Protein AF-A0A946Y4G1-F1 (afdb_monomer)

Radius of gyration: 19.01 Å; Cα contacts (8 Å, |Δi|>4): 28; chains: 1; bounding box: 40×27×43 Å

Foldseek 3Di:
DVVVVVVVVVVVVVVVVVVVVCCVVVPDDDDVVLVVQLVVDPQPCPCPVVASGSSRVD

Solvent-accessible surface area (backbone atoms only — not comparable to full-atom values): 3527 Å² total; per-residue (Å²): 111,69,66,60,54,52,54,50,52,52,50,52,51,53,53,52,53,51,50,54,52,48,51,70,72,67,62,71,88,76,63,72,63,40,58,55,42,32,71,75,45,87,75,69,52,76,43,87,86,77,32,95,24,43,71,71,69,62

Secondary structure (DSSP, 8-state):
-HHHHHHHHHHHHHHHHHHHHHHHHS--PPPHHHHHHHHHS------TTSSSSHHHH-

Sequence (58 aa):
MLIGVVTLATLSFLFASLLVLAHRKLHVDEDPRIDAAHQMLPQTNCGACGYPGCLGLA

Nearest PDB structures (foldseek):
  4c1n-assembly2_G  TM=9.285E-01  e=6.362E-01  Carboxydothermus hydrogenoformans

pLDDT: mean 93.48, std 3.56, range [80.38, 98.19]

Mean predicted aligned error: 5.5 Å

Structure (mmCIF, N/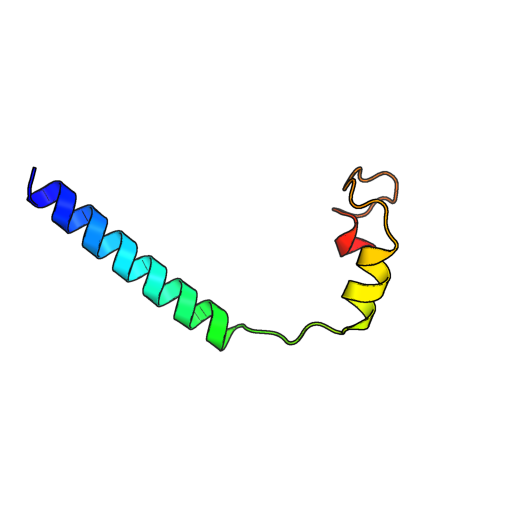CA/C/O backbone):
data_AF-A0A946Y4G1-F1
#
_entry.id   AF-A0A946Y4G1-F1
#
loop_
_atom_site.group_PDB
_atom_site.id
_atom_site.type_symbol
_atom_site.label_atom_id
_atom_site.label_alt_id
_atom_site.label_comp_id
_atom_site.label_asym_id
_atom_site.label_entity_id
_atom_site.label_seq_id
_atom_site.pdbx_PDB_ins_code
_atom_site.Cartn_x
_atom_site.Cartn_y
_atom_site.Cartn_z
_atom_site.occupancy
_atom_site.B_iso_or_equiv
_atom_site.auth_seq_id
_atom_site.auth_comp_id
_atom_site.auth_asym_id
_atom_site.auth_atom_id
_atom_site.pdbx_PDB_model_num
ATOM 1 N N . MET A 1 1 ? 9.971 2.052 -30.460 1.00 80.38 1 MET A N 1
ATOM 2 C CA . MET A 1 1 ? 8.617 1.468 -30.302 1.00 80.38 1 MET A CA 1
ATOM 3 C C . MET A 1 1 ? 8.672 0.093 -29.644 1.00 80.38 1 MET A C 1
ATOM 5 O O . MET A 1 1 ? 8.097 -0.051 -28.577 1.00 80.38 1 MET A O 1
ATOM 9 N N . LEU A 1 2 ? 9.420 -0.874 -30.192 1.00 92.94 2 LEU A N 1
ATOM 10 C CA . LEU A 1 2 ? 9.509 -2.234 -29.633 1.00 92.94 2 LEU A CA 1
ATOM 11 C C . LEU A 1 2 ? 9.990 -2.281 -28.169 1.00 92.94 2 LEU A C 1
ATOM 13 O O . LEU A 1 2 ? 9.387 -2.959 -27.350 1.00 92.94 2 LEU A O 1
ATOM 17 N N . ILE A 1 3 ? 11.022 -1.501 -27.827 1.00 95.94 3 ILE A N 1
ATOM 18 C CA . ILE A 1 3 ? 11.579 -1.440 -26.463 1.00 95.94 3 ILE A CA 1
ATOM 19 C C . ILE A 1 3 ? 10.507 -1.020 -25.449 1.00 95.94 3 ILE A C 1
ATOM 21 O O . ILE A 1 3 ? 10.352 -1.676 -24.430 1.00 95.94 3 ILE A O 1
ATOM 25 N N . GLY A 1 4 ? 9.717 0.012 -25.770 1.00 96.62 4 GLY A N 1
ATOM 26 C CA . GLY A 1 4 ? 8.627 0.486 -24.911 1.00 96.62 4 GLY A CA 1
ATOM 27 C C . GLY A 1 4 ? 7.552 -0.579 -24.676 1.00 96.62 4 GLY A C 1
ATOM 28 O O . GLY A 1 4 ? 7.129 -0.795 -23.542 1.00 96.62 4 GLY A O 1
ATOM 29 N N . VAL A 1 5 ? 7.159 -1.295 -25.735 1.00 96.81 5 VAL A N 1
ATOM 30 C CA . VAL A 1 5 ? 6.187 -2.398 -25.640 1.00 96.81 5 VAL A CA 1
ATOM 31 C C . VAL A 1 5 ? 6.718 -3.509 -24.738 1.00 96.81 5 VAL A C 1
ATOM 33 O O . VAL A 1 5 ? 6.010 -3.955 -23.840 1.00 96.81 5 VAL A O 1
ATOM 36 N N . VAL A 1 6 ? 7.976 -3.912 -24.928 1.00 97.69 6 VAL A N 1
ATOM 37 C CA . VAL A 1 6 ? 8.611 -4.953 -24.111 1.00 97.69 6 VAL A CA 1
ATOM 38 C C . VAL A 1 6 ? 8.700 -4.521 -22.649 1.00 97.69 6 VAL A C 1
ATOM 40 O O . VAL A 1 6 ? 8.348 -5.306 -21.776 1.00 97.69 6 VAL A O 1
ATOM 43 N N . THR A 1 7 ? 9.097 -3.277 -22.365 1.00 97.25 7 THR A N 1
ATOM 44 C CA . THR A 1 7 ? 9.213 -2.786 -20.982 1.00 97.25 7 THR A CA 1
ATOM 45 C C . THR A 1 7 ? 7.875 -2.722 -20.257 1.00 97.25 7 THR A C 1
ATOM 47 O O . THR A 1 7 ? 7.804 -3.068 -19.082 1.00 97.25 7 THR A O 1
ATOM 50 N N . LEU A 1 8 ? 6.803 -2.304 -20.937 1.00 97.44 8 LEU A N 1
ATOM 51 C CA . LEU A 1 8 ? 5.478 -2.263 -20.320 1.00 97.44 8 LEU A CA 1
ATOM 52 C C . LEU A 1 8 ? 4.931 -3.678 -20.115 1.00 97.44 8 LEU A C 1
ATOM 54 O O . LEU A 1 8 ? 4.419 -3.978 -19.041 1.00 97.44 8 LEU A O 1
ATOM 58 N N . ALA A 1 9 ? 5.104 -4.568 -21.097 1.00 97.31 9 ALA A N 1
ATOM 59 C CA . ALA A 1 9 ? 4.647 -5.950 -20.999 1.00 97.31 9 ALA A CA 1
ATOM 60 C C . ALA A 1 9 ? 5.326 -6.711 -19.849 1.00 97.31 9 ALA A C 1
ATOM 62 O O . ALA A 1 9 ? 4.646 -7.393 -19.079 1.00 97.31 9 ALA A O 1
ATOM 63 N N . THR A 1 10 ? 6.647 -6.577 -19.696 1.00 97.88 10 THR A N 1
ATOM 64 C CA . THR A 1 10 ? 7.379 -7.244 -18.608 1.00 97.88 10 THR A CA 1
ATOM 65 C C . THR A 1 10 ? 6.982 -6.696 -17.246 1.00 97.88 10 THR A C 1
ATOM 67 O O . THR A 1 10 ? 6.767 -7.476 -16.320 1.00 97.88 10 THR A O 1
ATOM 70 N N . LEU A 1 11 ? 6.823 -5.376 -17.124 1.00 97.94 11 LEU A N 1
ATOM 71 C CA . LEU A 1 11 ? 6.431 -4.734 -15.875 1.00 97.94 11 LEU A CA 1
ATOM 72 C C . LEU A 1 11 ? 5.009 -5.133 -15.453 1.00 97.94 11 LEU A C 1
ATOM 74 O O . LEU A 1 11 ? 4.788 -5.506 -14.301 1.00 97.94 11 LEU A O 1
ATOM 78 N N . SER A 1 12 ? 4.058 -5.121 -16.391 1.00 97.56 12 SER A N 1
ATOM 79 C CA . SER A 1 12 ? 2.685 -5.565 -16.141 1.00 97.56 12 SER A CA 1
ATOM 80 C C . SER A 1 12 ? 2.634 -7.030 -15.717 1.00 97.56 12 SER A C 1
ATOM 82 O O . SER A 1 12 ? 1.965 -7.354 -14.739 1.00 97.56 12 SER A O 1
ATOM 84 N N . PHE A 1 13 ? 3.366 -7.910 -16.406 1.00 97.94 13 PHE A N 1
ATOM 85 C CA . PHE A 1 13 ? 3.414 -9.329 -16.055 1.00 97.94 13 PHE A CA 1
ATOM 86 C C . PHE A 1 13 ? 4.032 -9.557 -14.668 1.00 97.94 13 PHE A C 1
ATOM 88 O O . PHE A 1 13 ? 3.497 -10.317 -13.856 1.00 97.94 13 PHE A O 1
ATOM 95 N N . LEU A 1 14 ? 5.125 -8.855 -14.365 1.00 98.19 14 LEU A N 1
ATOM 96 C CA . LEU A 1 14 ? 5.797 -8.936 -13.073 1.00 98.19 14 LEU A CA 1
ATOM 97 C C . LEU A 1 14 ? 4.869 -8.499 -11.934 1.00 98.19 14 LEU A C 1
ATOM 99 O O . LEU A 1 14 ? 4.668 -9.263 -10.992 1.00 98.19 14 LEU A O 1
ATOM 103 N N . PHE A 1 15 ? 4.230 -7.333 -12.030 1.00 97.62 15 PHE A N 1
ATOM 104 C CA . PHE A 1 15 ? 3.325 -6.879 -10.973 1.00 97.62 15 PHE A CA 1
ATOM 105 C C . PHE A 1 15 ? 2.056 -7.723 -10.865 1.00 97.62 15 PHE A C 1
ATOM 107 O O . PHE A 1 15 ? 1.639 -8.033 -9.751 1.00 97.62 15 PHE A O 1
ATOM 114 N N . ALA A 1 16 ? 1.472 -8.153 -11.985 1.00 97.62 16 ALA A N 1
ATOM 115 C CA . ALA A 1 16 ? 0.302 -9.027 -11.956 1.00 97.62 16 ALA A CA 1
ATOM 116 C C . ALA A 1 16 ? 0.611 -10.354 -11.246 1.00 97.62 16 ALA A C 1
ATOM 118 O O . ALA A 1 16 ? -0.149 -10.783 -10.378 1.00 97.62 16 ALA A O 1
ATOM 119 N N . SER A 1 17 ? 1.750 -10.979 -11.562 1.00 97.69 17 SER A N 1
ATOM 120 C CA . SER A 1 17 ? 2.162 -12.230 -10.914 1.00 97.69 17 SER A CA 1
ATOM 121 C C . SER A 1 17 ? 2.414 -12.057 -9.411 1.00 97.69 17 SER A C 1
ATOM 123 O O . SER A 1 17 ? 1.942 -12.881 -8.622 1.00 97.69 17 SER A O 1
ATOM 125 N N . LEU A 1 18 ? 3.065 -10.962 -8.994 1.00 97.50 18 LEU A N 1
ATOM 126 C CA . LEU A 1 18 ? 3.242 -10.640 -7.575 1.00 97.50 18 LEU A CA 1
ATOM 127 C C . LEU A 1 18 ? 1.904 -10.441 -6.856 1.00 97.50 18 LEU A C 1
ATOM 129 O O . LEU A 1 18 ? 1.720 -10.988 -5.770 1.00 97.50 18 LEU A O 1
ATOM 133 N N . LEU A 1 19 ? 0.974 -9.687 -7.447 1.00 96.44 19 LEU A N 1
ATOM 134 C CA . LEU A 1 19 ? -0.335 -9.421 -6.850 1.00 96.44 19 LEU A CA 1
ATOM 135 C C . LEU A 1 19 ? -1.158 -10.700 -6.696 1.00 96.44 19 LEU A C 1
ATOM 137 O O . LEU A 1 19 ? -1.768 -10.894 -5.651 1.00 96.44 19 LEU A O 1
ATOM 141 N N . VAL A 1 20 ? -1.140 -11.605 -7.680 1.00 96.75 20 VAL A N 1
ATOM 142 C CA . VAL A 1 20 ? -1.845 -12.897 -7.578 1.00 96.75 20 VAL A CA 1
ATOM 143 C C . VAL A 1 20 ? -1.253 -13.763 -6.467 1.00 96.75 20 VAL A C 1
ATOM 145 O O . VAL A 1 20 ? -1.997 -14.386 -5.704 1.00 96.75 20 VAL A O 1
ATOM 148 N N . LEU A 1 21 ? 0.076 -13.800 -6.348 1.00 96.69 21 LEU A N 1
ATOM 149 C CA . LEU A 1 21 ? 0.738 -14.538 -5.276 1.00 96.69 21 LEU A CA 1
ATOM 150 C C . LEU A 1 21 ? 0.404 -13.941 -3.904 1.00 96.69 21 LEU A C 1
ATOM 152 O O . LEU A 1 21 ? 0.071 -14.684 -2.981 1.00 96.69 21 LEU A O 1
ATOM 156 N N . ALA A 1 22 ? 0.458 -12.614 -3.783 1.00 95.69 22 ALA A N 1
ATOM 157 C CA . ALA A 1 22 ? 0.100 -11.898 -2.567 1.00 95.69 22 ALA A CA 1
ATOM 158 C C . ALA A 1 22 ? -1.369 -12.133 -2.199 1.00 95.69 22 ALA A C 1
ATOM 160 O O . ALA A 1 22 ? -1.640 -12.513 -1.068 1.00 95.69 22 ALA A O 1
ATOM 161 N N . HIS A 1 23 ? -2.290 -12.016 -3.158 1.00 94.56 23 HIS A N 1
ATOM 162 C CA . HIS A 1 23 ? -3.716 -12.267 -2.956 1.00 94.56 23 HIS A CA 1
ATOM 163 C C . HIS A 1 2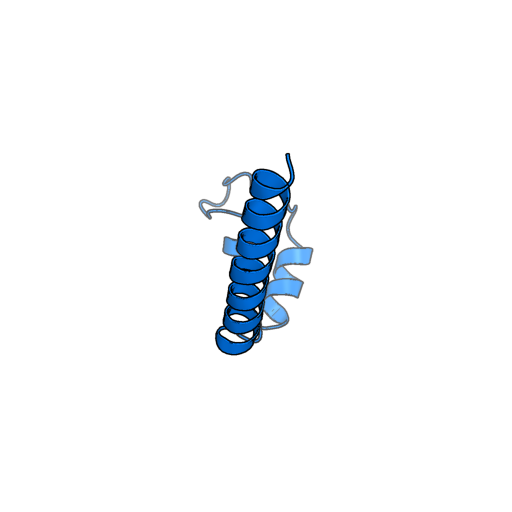3 ? -3.963 -13.671 -2.411 1.00 94.56 23 HIS A C 1
ATOM 165 O O . HIS A 1 23 ? -4.692 -13.828 -1.446 1.00 94.56 23 HIS A O 1
ATOM 171 N N . ARG A 1 24 ? -3.341 -14.705 -2.992 1.00 92.56 24 ARG A N 1
ATOM 172 C CA . ARG A 1 24 ? -3.516 -16.087 -2.515 1.00 92.56 24 ARG A CA 1
ATOM 173 C C . ARG A 1 24 ? -2.880 -16.331 -1.152 1.00 92.56 24 ARG A C 1
ATOM 175 O O . ARG A 1 24 ? -3.411 -17.111 -0.373 1.00 92.56 24 ARG A O 1
ATOM 182 N N . LYS A 1 25 ? -1.729 -15.714 -0.880 1.00 92.56 25 LYS A N 1
ATOM 183 C CA . LYS A 1 25 ? -0.976 -15.940 0.359 1.00 92.56 25 LYS A CA 1
ATOM 184 C C . LYS A 1 25 ? -1.518 -15.138 1.544 1.00 92.56 25 LYS A C 1
ATOM 186 O O . LYS A 1 25 ? -1.395 -15.593 2.674 1.00 92.56 25 LYS A O 1
ATOM 191 N N . LEU A 1 26 ? -2.064 -13.954 1.286 1.00 92.25 26 LEU A N 1
ATOM 192 C CA . LEU A 1 26 ? -2.615 -13.027 2.279 1.00 92.25 26 LEU A CA 1
ATOM 193 C C . LEU A 1 26 ? -4.148 -13.051 2.289 1.00 92.25 26 LEU A C 1
ATOM 195 O O . LEU A 1 26 ? -4.759 -12.145 2.848 1.00 92.25 26 LEU A O 1
ATOM 199 N N . HIS A 1 27 ? -4.768 -14.048 1.650 1.00 90.38 27 HIS A N 1
ATOM 200 C CA . HIS A 1 27 ? -6.213 -14.205 1.702 1.00 90.38 27 HIS A CA 1
ATOM 201 C C . HIS A 1 27 ? -6.626 -14.517 3.139 1.00 90.38 27 HIS A C 1
ATOM 203 O O . HIS A 1 27 ? -6.111 -15.458 3.745 1.00 90.38 27 HIS A O 1
ATOM 209 N N . VAL A 1 28 ? -7.536 -13.709 3.668 1.00 89.94 28 VAL A N 1
ATOM 210 C CA . VAL A 1 28 ? -8.188 -13.927 4.954 1.00 89.94 28 VAL A CA 1
ATOM 211 C C . VAL A 1 28 ? -9.659 -14.143 4.648 1.00 89.94 28 VAL A C 1
ATOM 213 O O . VAL A 1 28 ? -10.252 -13.337 3.935 1.00 89.94 28 VAL A O 1
ATOM 216 N N . ASP A 1 29 ? -10.222 -15.233 5.163 1.00 87.69 29 ASP A N 1
ATOM 217 C CA . ASP A 1 29 ? -11.651 -15.499 5.046 1.00 87.69 29 ASP A CA 1
ATOM 218 C C . ASP A 1 29 ? -12.422 -14.460 5.876 1.00 87.69 29 ASP A C 1
ATOM 220 O O . ASP A 1 29 ? -12.212 -14.333 7.086 1.00 87.69 29 A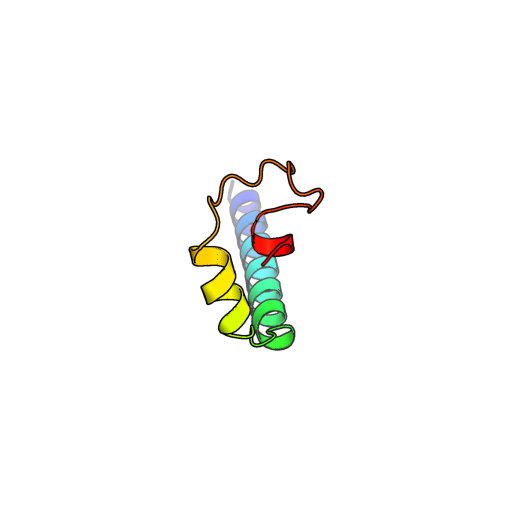SP A O 1
ATOM 224 N N . GLU A 1 30 ? -13.290 -13.691 5.223 1.00 85.12 30 GLU A N 1
ATOM 225 C CA . GLU A 1 30 ? -14.116 -12.680 5.886 1.00 85.12 30 GLU A CA 1
ATOM 226 C C . GLU A 1 30 ? -15.310 -13.336 6.599 1.00 85.12 30 GLU A C 1
ATOM 228 O O . GLU A 1 30 ? -15.931 -14.271 6.088 1.00 85.12 30 GLU A O 1
ATOM 233 N N . ASP A 1 31 ? -15.634 -12.857 7.807 1.00 90.75 31 ASP A N 1
ATOM 234 C CA . ASP A 1 31 ? -16.799 -13.343 8.554 1.00 90.75 31 ASP A CA 1
ATOM 235 C C . ASP A 1 31 ? -18.085 -12.934 7.804 1.00 90.75 31 ASP A C 1
ATOM 237 O O . ASP A 1 31 ? -18.303 -11.737 7.583 1.00 90.75 31 ASP A O 1
ATOM 241 N N . PRO A 1 32 ? -18.982 -13.882 7.459 1.00 90.06 32 PRO A N 1
ATOM 242 C CA . PRO A 1 32 ? -20.216 -13.597 6.719 1.00 90.06 32 PRO A CA 1
ATOM 243 C C . PRO A 1 32 ? -21.141 -12.581 7.408 1.00 90.06 32 PRO A C 1
ATOM 245 O O . PRO A 1 32 ? -22.038 -12.017 6.776 1.00 90.06 32 PRO A O 1
ATOM 248 N N . ARG A 1 33 ? -20.960 -12.337 8.710 1.00 91.19 33 ARG A N 1
ATOM 249 C CA . ARG A 1 33 ? -21.730 -11.344 9.468 1.00 91.19 33 ARG A CA 1
ATOM 250 C C . ARG A 1 33 ? -21.371 -9.908 9.089 1.00 91.19 33 ARG A C 1
ATOM 252 O O . ARG A 1 33 ? -22.260 -9.061 9.135 1.00 91.19 33 ARG A O 1
ATOM 259 N N . ILE A 1 34 ? -20.119 -9.650 8.705 1.00 92.00 34 ILE A N 1
ATOM 260 C CA . ILE A 1 34 ? -19.654 -8.317 8.291 1.00 92.00 34 ILE A CA 1
ATOM 261 C C . ILE A 1 34 ? -20.371 -7.918 7.002 1.00 92.00 34 ILE A C 1
ATOM 263 O O . ILE A 1 34 ? -20.952 -6.840 6.925 1.00 92.00 34 ILE A O 1
ATOM 267 N N . ASP A 1 35 ? -20.439 -8.827 6.029 1.00 91.44 35 ASP A N 1
ATOM 268 C CA . ASP A 1 35 ? -21.167 -8.605 4.777 1.00 91.44 35 ASP A CA 1
ATOM 269 C C . ASP A 1 35 ? -22.667 -8.389 5.005 1.00 91.44 35 ASP A C 1
ATOM 271 O O . ASP A 1 35 ? -23.274 -7.495 4.409 1.00 91.44 35 ASP A O 1
ATOM 275 N N . ALA A 1 36 ? -23.273 -9.172 5.903 1.00 92.69 36 ALA A N 1
ATOM 276 C CA . ALA A 1 36 ? -24.677 -9.005 6.261 1.00 92.69 36 ALA A CA 1
ATOM 277 C C . ALA A 1 36 ? -24.945 -7.623 6.882 1.00 92.69 36 ALA A C 1
ATOM 279 O O . ALA A 1 36 ? -25.887 -6.941 6.477 1.00 92.69 36 ALA A O 1
ATOM 280 N N . ALA A 1 37 ? -24.106 -7.181 7.824 1.00 92.25 37 ALA A N 1
ATOM 281 C CA . ALA A 1 37 ? -24.212 -5.854 8.430 1.00 92.25 37 ALA A CA 1
ATOM 282 C C . ALA A 1 37 ? -23.967 -4.742 7.399 1.00 92.25 37 ALA A C 1
ATOM 284 O O . ALA A 1 37 ? -24.716 -3.763 7.340 1.00 92.25 37 ALA A O 1
ATOM 285 N N . HIS A 1 38 ? -22.979 -4.923 6.525 1.00 93.62 38 HIS A N 1
ATOM 286 C CA . HIS A 1 38 ? -22.640 -3.976 5.474 1.00 93.62 38 HIS A CA 1
ATOM 287 C C . HIS A 1 38 ? -23.799 -3.764 4.489 1.00 93.62 38 HIS A C 1
ATOM 289 O O . HIS A 1 38 ? -24.116 -2.625 4.145 1.00 93.62 38 HIS A O 1
ATOM 295 N N . GLN A 1 39 ? -24.501 -4.828 4.096 1.00 93.3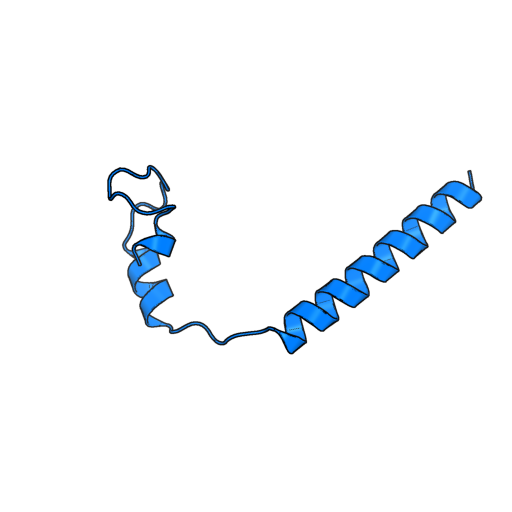1 39 GLN A N 1
ATOM 296 C CA . GLN A 1 39 ? -25.665 -4.746 3.203 1.00 93.31 39 GLN A CA 1
ATOM 297 C C . GLN A 1 39 ? -26.863 -4.002 3.813 1.00 93.31 39 GLN A C 1
ATOM 299 O O . GLN A 1 39 ? -27.700 -3.485 3.073 1.00 93.31 39 GLN A O 1
ATOM 304 N N . MET A 1 40 ? -26.952 -3.914 5.143 1.00 92.12 40 MET A N 1
ATOM 305 C CA . MET A 1 40 ? -28.003 -3.151 5.830 1.00 92.12 40 MET A CA 1
ATOM 306 C C . MET A 1 40 ? -27.681 -1.650 5.931 1.00 92.12 40 MET A C 1
ATOM 308 O O . MET A 1 40 ? -28.554 -0.854 6.283 1.00 92.12 40 MET A O 1
ATOM 312 N N . LEU A 1 41 ? -26.443 -1.247 5.632 1.00 92.81 41 LEU A N 1
ATOM 313 C CA . LEU A 1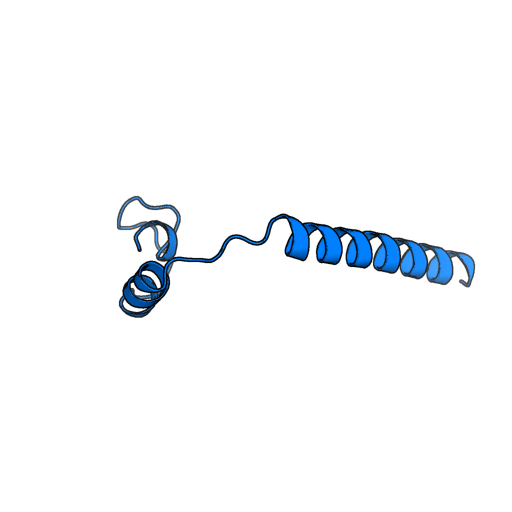 41 ? -25.986 0.139 5.701 1.00 92.81 41 LEU A CA 1
ATOM 314 C C . LEU A 1 41 ? -26.244 0.896 4.388 1.00 92.81 41 LEU A C 1
ATOM 316 O O . LEU A 1 41 ? -26.302 0.297 3.317 1.00 92.81 41 LEU A O 1
ATOM 320 N N . PRO A 1 42 ? -26.329 2.239 4.429 1.00 91.62 42 PRO A N 1
ATOM 321 C CA . PRO A 1 42 ? -26.646 3.057 3.256 1.00 91.62 42 PRO A CA 1
ATOM 322 C C . PRO A 1 42 ? -25.532 3.127 2.197 1.00 91.62 42 PRO A C 1
ATOM 324 O O . PRO A 1 42 ? -25.734 3.766 1.170 1.00 91.62 42 PRO A O 1
ATOM 327 N N . GLN A 1 43 ? -24.360 2.518 2.429 1.00 92.19 43 GLN A N 1
ATOM 328 C CA . GLN A 1 43 ? -23.228 2.472 1.484 1.00 92.19 43 GLN A CA 1
ATOM 329 C C . GLN A 1 43 ? -22.696 3.846 1.029 1.00 92.19 43 GLN A C 1
ATOM 331 O O . GLN A 1 43 ? -21.942 3.954 0.064 1.00 92.19 43 GLN A O 1
ATOM 336 N N . THR A 1 44 ? -23.053 4.919 1.737 1.00 94.56 44 THR A N 1
ATOM 337 C CA . THR A 1 44 ? -22.698 6.295 1.364 1.00 94.56 44 THR A CA 1
ATOM 338 C C . THR A 1 44 ? -21.304 6.713 1.817 1.00 94.56 44 THR A C 1
ATOM 340 O O . THR A 1 44 ? -20.807 7.727 1.337 1.00 94.56 44 THR A O 1
ATOM 343 N N . ASN A 1 45 ? -20.674 5.971 2.738 1.00 93.06 45 ASN A N 1
ATOM 344 C CA . ASN A 1 45 ? -19.338 6.260 3.280 1.00 93.06 45 ASN A CA 1
ATOM 345 C C . ASN A 1 45 ? -19.161 7.726 3.734 1.00 93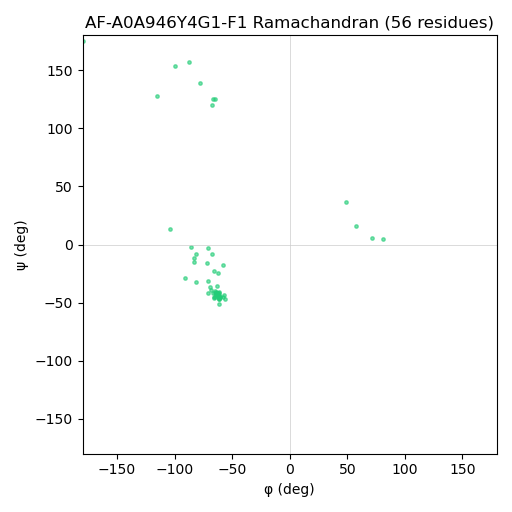.06 45 ASN A C 1
ATOM 347 O O . ASN A 1 45 ? -18.102 8.323 3.574 1.00 93.06 45 ASN A O 1
ATOM 351 N N . CYS A 1 46 ? -20.217 8.319 4.303 1.00 94.44 46 CYS A N 1
ATOM 352 C CA . CYS A 1 46 ? -20.274 9.751 4.612 1.00 94.44 46 CYS A CA 1
ATOM 353 C C . CYS A 1 46 ? -19.572 10.164 5.918 1.00 94.44 46 CYS A C 1
ATOM 355 O O . CYS A 1 46 ? -19.490 11.353 6.213 1.00 94.44 46 CYS A O 1
ATOM 357 N N . GLY A 1 47 ? -19.120 9.208 6.735 1.00 91.31 47 GLY A N 1
ATOM 358 C CA . GLY A 1 47 ? -18.409 9.479 7.990 1.00 91.31 47 GLY A CA 1
ATOM 359 C C . GLY A 1 47 ? -19.262 10.052 9.132 1.00 91.31 47 GLY A C 1
ATOM 360 O O . GLY A 1 47 ? -18.719 10.355 10.190 1.00 91.31 47 GLY A O 1
ATOM 361 N N . ALA A 1 48 ? -20.588 10.166 8.982 1.00 91.88 48 ALA A N 1
ATOM 362 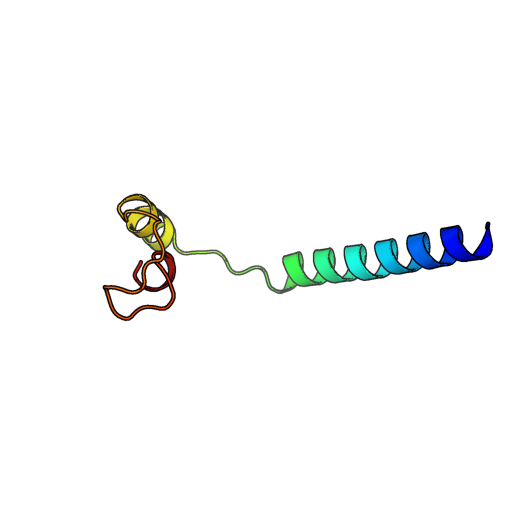C CA . ALA A 1 48 ? -21.471 10.722 10.019 1.00 91.88 48 ALA A CA 1
ATOM 363 C C . ALA A 1 48 ? -21.474 9.910 11.330 1.00 91.88 48 ALA A C 1
ATOM 365 O O . ALA A 1 48 ? -21.764 10.445 12.396 1.00 91.88 48 ALA A O 1
ATOM 366 N N . CYS A 1 49 ? -21.134 8.623 11.252 1.00 92.62 49 CYS A N 1
ATOM 367 C CA . CYS A 1 49 ? -20.992 7.726 12.396 1.00 92.62 49 CYS A CA 1
ATOM 368 C C . CYS A 1 49 ? -19.596 7.767 13.053 1.00 92.62 49 CYS A C 1
ATOM 370 O O . CYS A 1 49 ? -19.387 7.064 14.035 1.00 92.62 49 CYS A O 1
ATOM 372 N N . GLY A 1 50 ? -18.640 8.547 12.531 1.00 93.44 50 GLY A N 1
ATOM 373 C CA . GLY A 1 50 ? -17.267 8.624 13.055 1.00 93.44 50 GL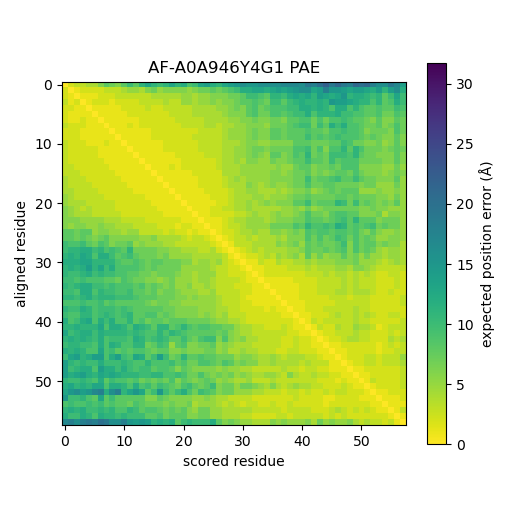Y A CA 1
ATOM 374 C C . GLY A 1 50 ? -16.327 7.497 12.603 1.00 93.44 50 GLY A C 1
ATOM 375 O O . GLY A 1 50 ? -15.180 7.454 13.039 1.00 93.44 50 GLY A O 1
ATOM 376 N N . TYR A 1 51 ? -16.787 6.610 11.715 1.00 94.62 51 TYR A N 1
ATOM 377 C CA . TYR A 1 51 ? -15.996 5.523 11.128 1.00 94.62 51 TYR A CA 1
ATOM 378 C C . TYR A 1 51 ? -15.491 5.892 9.721 1.00 94.62 51 TYR A C 1
ATOM 380 O O . TYR A 1 51 ? -16.142 6.679 9.028 1.00 94.62 51 TYR A O 1
ATOM 388 N N . PRO A 1 52 ? -14.365 5.307 9.257 1.00 90.06 52 PRO A N 1
ATOM 389 C CA . PRO A 1 52 ? -13.767 5.619 7.952 1.00 90.06 52 PRO A CA 1
ATOM 390 C C . PRO A 1 52 ? -14.618 5.180 6.744 1.00 90.06 52 PRO A C 1
ATOM 392 O O . PRO A 1 52 ? -14.293 5.532 5.613 1.00 90.06 52 PRO A O 1
ATOM 395 N N . GLY A 1 53 ? -15.701 4.429 6.964 1.00 93.38 53 GLY A N 1
ATOM 396 C CA . GLY A 1 53 ? -16.653 4.008 5.938 1.00 93.38 53 GLY A CA 1
ATOM 397 C C . GLY A 1 53 ? -17.783 3.159 6.521 1.00 93.38 53 GLY A C 1
ATOM 398 O O . GLY A 1 53 ? -17.752 2.806 7.701 1.00 93.38 53 GLY A O 1
ATOM 399 N N . CYS A 1 54 ? -18.767 2.808 5.691 1.00 93.56 54 CYS A N 1
ATOM 400 C CA . CYS A 1 54 ? -19.851 1.899 6.065 1.00 93.56 54 CYS A CA 1
ATOM 401 C C . CYS A 1 54 ? -19.305 0.510 6.429 1.00 93.56 54 CYS A C 1
ATOM 403 O O . CYS A 1 54 ? -19.712 -0.037 7.443 1.00 93.56 54 CYS A O 1
ATOM 405 N N . LEU A 1 55 ? -18.326 -0.014 5.684 1.00 92.62 55 LEU A N 1
ATOM 406 C CA . LEU A 1 55 ? -17.649 -1.274 6.026 1.00 92.62 55 LEU A CA 1
ATOM 407 C C . LEU A 1 55 ? -16.895 -1.188 7.359 1.00 92.62 55 LEU A C 1
ATOM 409 O O . LEU A 1 55 ? -16.872 -2.144 8.110 1.00 92.62 55 LEU A O 1
ATOM 413 N N . GLY A 1 56 ? -16.309 -0.031 7.679 1.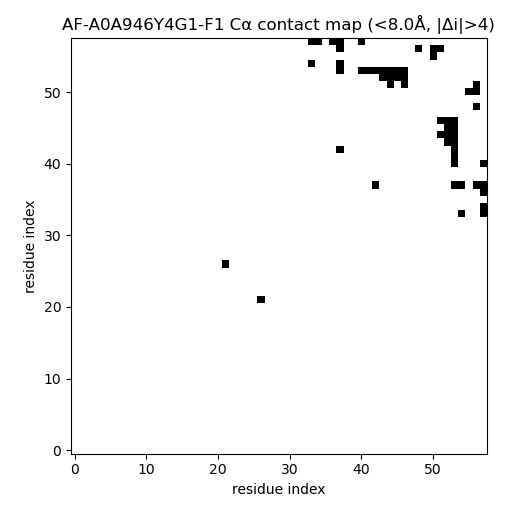00 90.06 56 GLY A N 1
ATOM 414 C CA . GLY A 1 56 ? -15.610 0.162 8.953 1.00 90.06 56 GLY A CA 1
ATOM 415 C C . GLY A 1 56 ? -16.539 0.249 10.169 1.00 90.06 56 GLY A C 1
ATOM 416 O O . GLY A 1 56 ? -16.055 0.159 11.292 1.00 90.06 56 GLY A O 1
ATOM 417 N N . LEU A 1 57 ? -17.840 0.467 9.945 1.00 91.38 57 LEU A N 1
ATOM 418 C CA . LEU A 1 57 ? -18.889 0.423 10.967 1.00 91.38 57 LEU A CA 1
ATOM 419 C C . LEU A 1 57 ? -19.514 -0.982 11.103 1.00 91.38 57 LEU A C 1
ATOM 421 O O . LEU A 1 57 ? -20.037 -1.285 12.174 1.00 91.38 57 LEU A O 1
ATOM 425 N N . ALA A 1 58 ? -19.521 -1.770 10.021 1.00 85.56 58 ALA A N 1
ATOM 426 C CA . ALA A 1 58 ? -20.139 -3.096 9.924 1.00 85.56 58 ALA A CA 1
ATOM 427 C C . ALA A 1 58 ? -19.362 -4.161 10.714 1.00 85.56 58 ALA A C 1
ATOM 429 O O . ALA A 1 58 ? -20.037 -5.009 11.341 1.00 85.56 58 ALA A O 1
#